Protein AF-A0A7I9WEF3-F1 (afdb_monomer_lite)

Sequence (106 aa):
MFVFWLAHSGKAIHRVYPTQGQEAFLEGHIEAFTAIGGIPTRHIRYDNLTSAVASVLHGTTDRRRTENQRWILFRSHFGFDAFYCQPGIAGAHERRSGRRSRAFPA

Organism: Mycolicibacterium agri (NCBI:txid36811)

Structure (mmCIF, N/CA/C/O backbone):
data_AF-A0A7I9WEF3-F1
#
_entry.id   AF-A0A7I9WEF3-F1
#
loop_
_atom_site.group_PDB
_atom_site.id
_atom_site.type_symbol
_atom_site.label_atom_id
_atom_site.label_alt_id
_atom_site.label_comp_id
_atom_site.label_asym_id
_atom_site.label_entity_id
_atom_site.label_seq_id
_atom_site.pdbx_PDB_ins_code
_atom_site.Cartn_x
_atom_site.Cartn_y
_atom_site.Cartn_z
_atom_site.occupancy
_atom_site.B_iso_or_equiv
_atom_site.auth_seq_id
_atom_site.auth_comp_id
_atom_site.auth_asym_id
_atom_site.auth_atom_id
_atom_site.pdbx_PDB_model_num
ATOM 1 N N . MET A 1 1 ? 3.453 12.880 -0.440 1.00 80.62 1 MET A N 1
ATOM 2 C CA . MET A 1 1 ? 3.448 12.106 -1.704 1.00 80.62 1 MET A CA 1
ATOM 3 C C . MET A 1 1 ? 3.560 10.623 -1.394 1.00 80.62 1 MET A C 1
ATOM 5 O O . MET A 1 1 ? 4.474 10.228 -0.676 1.00 80.62 1 MET A O 1
ATOM 9 N N . PHE A 1 2 ? 2.631 9.840 -1.926 1.00 85.44 2 PHE A N 1
ATOM 10 C CA . PHE A 1 2 ? 2.580 8.385 -1.895 1.00 85.44 2 PHE A CA 1
ATOM 11 C C . PHE A 1 2 ? 2.986 7.831 -3.266 1.00 85.44 2 PHE A C 1
ATOM 13 O O . PHE A 1 2 ? 2.589 8.377 -4.299 1.00 85.44 2 PHE A O 1
ATOM 20 N N . VAL A 1 3 ? 3.795 6.770 -3.269 1.00 86.94 3 VAL A N 1
ATOM 21 C CA . VAL A 1 3 ? 4.268 6.113 -4.493 1.00 86.94 3 VAL A CA 1
ATOM 22 C C . VAL A 1 3 ? 4.169 4.604 -4.334 1.00 86.94 3 VAL A C 1
ATOM 24 O O . VAL A 1 3 ? 4.774 4.025 -3.421 1.00 86.94 3 VAL A O 1
ATOM 27 N N . PHE A 1 4 ? 3.458 3.992 -5.272 1.00 88.88 4 PHE A N 1
ATOM 28 C CA . PHE A 1 4 ? 3.280 2.556 -5.388 1.00 88.88 4 PHE A CA 1
ATOM 29 C C . PHE A 1 4 ? 3.799 2.079 -6.739 1.00 88.88 4 PHE A C 1
ATOM 31 O O . PHE A 1 4 ? 3.404 2.610 -7.773 1.00 88.88 4 PHE A O 1
ATOM 38 N N . TRP A 1 5 ? 4.706 1.108 -6.741 1.00 88.50 5 TRP A N 1
ATOM 39 C CA . TRP A 1 5 ? 5.376 0.635 -7.950 1.00 88.50 5 TRP A CA 1
ATOM 40 C C . TRP A 1 5 ? 5.269 -0.879 -8.090 1.00 88.50 5 TRP A C 1
ATOM 42 O O . TRP A 1 5 ? 5.591 -1.608 -7.156 1.00 88.50 5 TRP A O 1
ATOM 52 N N . LEU A 1 6 ? 4.866 -1.363 -9.260 1.00 87.00 6 LEU A N 1
ATOM 53 C CA . LEU A 1 6 ? 4.873 -2.784 -9.591 1.00 87.00 6 LEU A CA 1
ATOM 54 C C . LEU A 1 6 ? 6.231 -3.172 -10.176 1.00 87.00 6 LEU A C 1
ATOM 56 O O . LEU A 1 6 ? 6.645 -2.647 -11.205 1.00 87.00 6 LEU A O 1
ATOM 60 N N . ALA A 1 7 ? 6.914 -4.117 -9.538 1.00 81.81 7 ALA A N 1
ATOM 61 C CA . ALA A 1 7 ? 8.285 -4.465 -9.880 1.00 81.81 7 ALA A CA 1
ATOM 62 C C . ALA A 1 7 ? 8.445 -5.211 -11.200 1.00 81.81 7 ALA A C 1
ATOM 64 O O . ALA A 1 7 ? 9.437 -5.029 -11.895 1.00 81.81 7 ALA A O 1
ATOM 65 N N . HIS A 1 8 ? 7.458 -6.025 -11.546 1.00 79.44 8 HIS A N 1
ATOM 66 C CA . HIS A 1 8 ? 7.475 -6.816 -12.770 1.00 79.44 8 HIS A CA 1
ATOM 67 C C . HIS A 1 8 ? 7.024 -6.015 -13.993 1.00 79.44 8 HIS A C 1
ATOM 69 O O . HIS A 1 8 ? 7.645 -6.103 -15.042 1.00 79.44 8 HIS A O 1
ATOM 75 N N . SER A 1 9 ? 5.958 -5.215 -13.864 1.00 82.31 9 SER A N 1
ATOM 76 C CA . SER A 1 9 ? 5.392 -4.455 -14.987 1.00 82.31 9 SER A CA 1
ATOM 77 C C . SER A 1 9 ? 5.909 -3.020 -15.085 1.00 82.31 9 SER A C 1
ATOM 79 O O . SER A 1 9 ? 5.634 -2.331 -16.061 1.00 82.31 9 SER A O 1
ATOM 81 N N . GLY A 1 10 ? 6.604 -2.522 -14.061 1.00 84.06 10 GLY A N 1
ATOM 82 C CA . GLY A 1 10 ? 7.094 -1.146 -13.995 1.00 84.06 10 GLY A CA 1
ATOM 83 C C . GLY A 1 10 ? 6.010 -0.086 -13.765 1.00 84.06 10 GLY A C 1
ATOM 84 O O . GLY A 1 10 ? 6.352 1.087 -13.602 1.00 84.06 10 GLY A O 1
ATOM 85 N N . LYS A 1 11 ? 4.721 -0.463 -13.719 1.00 86.81 11 LYS A N 1
ATOM 86 C CA . LYS A 1 11 ? 3.599 0.468 -13.519 1.00 86.81 11 LYS A CA 1
ATOM 87 C C . LYS A 1 11 ? 3.734 1.169 -12.167 1.00 86.81 11 LYS A C 1
ATOM 89 O O . LYS A 1 11 ? 3.882 0.518 -11.134 1.00 86.81 11 LYS A O 1
ATOM 94 N N . ALA A 1 12 ? 3.663 2.496 -12.179 1.00 89.12 12 ALA A N 1
ATOM 95 C CA . ALA A 1 12 ? 3.767 3.329 -10.990 1.00 89.12 12 ALA A CA 1
ATOM 96 C C . ALA A 1 12 ? 2.489 4.147 -10.797 1.00 89.12 12 ALA A C 1
ATOM 98 O O . ALA A 1 12 ? 2.021 4.799 -11.728 1.00 89.12 12 AL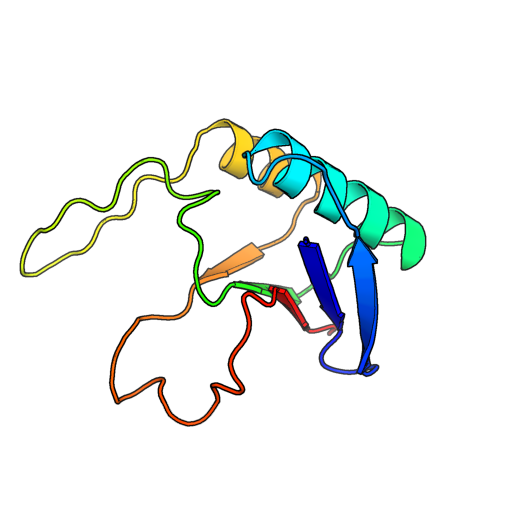A A O 1
ATOM 99 N N . ILE A 1 13 ? 1.947 4.135 -9.583 1.00 89.44 13 ILE A N 1
ATOM 100 C CA . ILE A 1 13 ? 0.859 5.008 -9.155 1.00 89.44 13 ILE A CA 1
ATOM 101 C C . ILE A 1 13 ? 1.434 6.037 -8.186 1.00 89.44 13 ILE A C 1
ATOM 103 O O . ILE A 1 13 ? 2.073 5.695 -7.187 1.00 89.44 13 ILE A O 1
ATOM 107 N N . HIS A 1 14 ? 1.195 7.308 -8.491 1.00 90.44 14 HIS A N 1
ATOM 108 C CA . HIS A 1 14 ? 1.626 8.441 -7.684 1.00 90.44 14 HIS A CA 1
ATOM 109 C C . HIS A 1 14 ? 0.397 9.179 -7.167 1.00 90.44 14 HIS A C 1
ATOM 111 O O . HIS A 1 14 ? -0.499 9.510 -7.941 1.00 90.44 14 HIS A O 1
ATOM 117 N N . ARG A 1 15 ? 0.359 9.459 -5.863 1.00 87.00 15 ARG A N 1
ATOM 118 C CA . ARG A 1 15 ? -0.700 10.262 -5.240 1.00 87.00 15 ARG A CA 1
ATOM 119 C C . ARG A 1 15 ? -0.098 11.339 -4.354 1.00 87.00 15 ARG A C 1
ATOM 121 O O . ARG A 1 15 ? 0.856 11.105 -3.608 1.00 87.00 15 ARG A O 1
ATOM 128 N N . VAL A 1 16 ? -0.639 12.544 -4.450 1.00 88.94 16 VAL A N 1
ATOM 129 C CA . VAL A 1 16 ? -0.213 13.680 -3.634 1.00 88.94 16 VAL A CA 1
ATOM 130 C C . VAL A 1 16 ? -1.308 13.952 -2.619 1.00 88.94 16 VAL A C 1
ATOM 132 O O . VAL A 1 16 ? -2.459 14.138 -2.984 1.00 88.94 16 VAL A O 1
ATOM 135 N N . TYR A 1 17 ? -0.919 13.952 -1.350 1.00 83.94 17 TYR A N 1
ATOM 136 C CA . TYR A 1 17 ? -1.789 14.244 -0.222 1.00 83.94 17 TYR A CA 1
ATOM 137 C C . TYR A 1 17 ? -1.241 15.473 0.504 1.00 83.94 17 TYR A C 1
ATOM 139 O O . TYR A 1 17 ? -0.011 15.630 0.549 1.00 83.94 17 TYR A O 1
ATOM 147 N N . PRO A 1 18 ? -2.115 16.315 1.083 1.00 86.12 18 PRO A N 1
ATOM 148 C CA . PRO A 1 18 ? -1.697 17.476 1.865 1.00 86.12 18 PRO A CA 1
ATOM 149 C C . PRO A 1 18 ? -0.986 17.067 3.161 1.00 86.12 18 PRO A C 1
ATOM 151 O O . PRO A 1 18 ? -0.138 17.801 3.661 1.00 86.12 18 PRO A O 1
ATOM 154 N N . THR A 1 19 ? -1.287 15.876 3.687 1.00 81.25 19 THR A N 1
ATOM 155 C CA . THR A 1 19 ? -0.664 15.329 4.893 1.00 81.25 19 THR A CA 1
ATOM 156 C C . THR A 1 19 ? 0.131 14.065 4.577 1.00 81.25 19 THR A C 1
ATOM 158 O O . THR A 1 19 ? -0.060 13.398 3.559 1.00 81.25 19 THR A O 1
ATOM 161 N N . GLN A 1 20 ? 1.056 13.723 5.473 1.00 74.38 20 GLN A N 1
ATOM 162 C CA . GLN A 1 20 ? 1.831 12.481 5.414 1.00 74.38 20 GLN A CA 1
ATOM 163 C C . GLN A 1 20 ? 1.424 11.499 6.528 1.00 74.38 20 GLN A C 1
ATOM 165 O O . GLN A 1 20 ? 2.234 10.683 6.977 1.00 74.38 20 GLN A O 1
ATOM 170 N N . GLY A 1 21 ? 0.186 11.630 7.011 1.00 79.38 21 GLY A N 1
ATOM 171 C CA . GLY A 1 21 ? -0.369 10.799 8.072 1.00 79.38 21 GLY A CA 1
ATOM 172 C C . GLY A 1 21 ? -0.660 9.366 7.626 1.00 79.38 21 GLY A C 1
ATOM 173 O O . GLY A 1 21 ? -0.541 9.011 6.452 1.00 79.38 21 GLY A O 1
ATOM 174 N N . GLN A 1 22 ? -1.073 8.541 8.587 1.00 79.31 22 GLN A N 1
ATOM 175 C CA . GLN A 1 22 ? -1.449 7.151 8.332 1.00 79.31 22 GLN A CA 1
ATOM 176 C C . GLN A 1 22 ? -2.645 7.043 7.375 1.00 79.31 22 GLN A C 1
ATOM 178 O O . GLN A 1 22 ? -2.662 6.165 6.524 1.00 79.31 22 GLN A O 1
ATOM 183 N N . GLU A 1 23 ? -3.618 7.945 7.472 1.00 84.69 23 GLU A N 1
ATOM 184 C CA . GLU A 1 23 ? -4.830 7.928 6.639 1.00 84.69 23 GLU A CA 1
ATOM 185 C C . GLU A 1 23 ? -4.498 8.117 5.158 1.00 84.69 23 GLU A C 1
ATOM 187 O O . GLU A 1 23 ? -4.848 7.266 4.349 1.00 84.69 23 GLU A O 1
ATOM 192 N N . ALA A 1 24 ? -3.679 9.122 4.830 1.00 86.12 24 ALA A N 1
ATOM 193 C CA . ALA A 1 24 ? -3.157 9.331 3.479 1.00 86.12 24 ALA A CA 1
ATOM 194 C C . ALA A 1 24 ? -2.354 8.123 2.955 1.00 86.12 24 ALA A C 1
ATOM 196 O O . ALA A 1 24 ? -2.324 7.846 1.757 1.00 86.12 24 ALA A O 1
ATOM 197 N N . PHE A 1 25 ? -1.683 7.385 3.846 1.00 84.00 25 PHE A N 1
ATOM 198 C CA . PHE A 1 25 ? -0.958 6.170 3.479 1.00 84.00 25 PHE A CA 1
ATOM 199 C C . PHE A 1 25 ? -1.901 5.000 3.160 1.00 84.00 25 PHE A C 1
ATOM 201 O O . PHE A 1 25 ? -1.662 4.292 2.181 1.00 84.00 25 PHE A O 1
ATOM 208 N N . LEU A 1 26 ? -2.957 4.797 3.951 1.00 87.38 26 LEU A N 1
ATOM 209 C CA . LEU A 1 26 ? -3.959 3.751 3.710 1.00 87.38 26 LEU A CA 1
ATOM 210 C C . LEU A 1 26 ? -4.785 4.060 2.457 1.00 87.38 26 LEU A C 1
ATOM 212 O O . LEU A 1 26 ? -4.931 3.202 1.590 1.00 87.38 26 LEU A O 1
ATOM 216 N N . GLU A 1 27 ? -5.247 5.300 2.318 1.00 89.62 27 GLU A N 1
ATOM 217 C CA . GLU A 1 27 ? -5.981 5.770 1.142 1.00 89.62 27 GLU A CA 1
ATOM 218 C C . GLU A 1 27 ? -5.142 5.633 -0.133 1.00 89.62 27 GLU A C 1
ATOM 220 O O . GLU A 1 27 ? -5.628 5.138 -1.148 1.00 89.62 27 GLU A O 1
ATOM 225 N N . GLY A 1 28 ? -3.845 5.954 -0.063 1.00 90.25 28 GLY A N 1
ATOM 226 C CA . GLY A 1 28 ? -2.917 5.752 -1.175 1.00 90.25 28 GLY A CA 1
ATOM 227 C C . GLY A 1 28 ? -2.878 4.309 -1.681 1.00 90.25 28 GLY A C 1
ATOM 228 O O . GLY A 1 28 ? -2.802 4.092 -2.891 1.00 90.25 28 GLY A O 1
ATOM 229 N N . HIS A 1 29 ? -2.972 3.323 -0.783 1.00 90.00 29 HIS A N 1
ATOM 230 C CA . HIS A 1 29 ? -3.038 1.912 -1.170 1.00 90.00 29 HIS A CA 1
ATOM 231 C C . HIS A 1 29 ? -4.366 1.558 -1.827 1.00 90.00 29 HIS A C 1
ATOM 233 O O . HIS A 1 29 ? -4.350 0.888 -2.853 1.00 90.00 29 HIS A O 1
ATOM 239 N N . ILE A 1 30 ? -5.489 2.030 -1.281 1.00 91.62 30 ILE A N 1
ATOM 240 C CA . ILE A 1 30 ? -6.820 1.797 -1.860 1.00 91.62 30 ILE A CA 1
ATOM 241 C C . ILE A 1 30 ? -6.859 2.330 -3.295 1.00 91.62 30 ILE A C 1
ATOM 243 O O . ILE A 1 30 ? -7.175 1.592 -4.224 1.00 91.62 30 ILE A O 1
ATOM 247 N N . GLU A 1 31 ? -6.437 3.578 -3.496 1.00 92.56 31 GLU A N 1
ATOM 248 C CA . GLU A 1 31 ? -6.372 4.203 -4.819 1.00 92.56 31 GLU A CA 1
ATOM 249 C C . GLU A 1 31 ? -5.425 3.462 -5.772 1.00 92.56 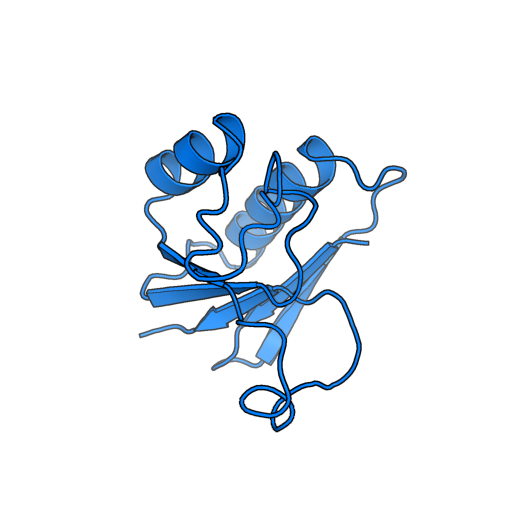31 GLU A C 1
ATOM 251 O O . GLU A 1 31 ? -5.705 3.337 -6.966 1.00 92.56 31 GLU A O 1
ATOM 256 N N . ALA A 1 32 ? -4.299 2.954 -5.265 1.00 91.19 32 ALA A N 1
ATOM 257 C CA . ALA A 1 32 ? -3.374 2.163 -6.066 1.00 91.19 32 ALA A CA 1
ATOM 258 C C . ALA A 1 32 ? -3.975 0.813 -6.476 1.00 91.19 32 ALA A C 1
ATOM 260 O O . ALA A 1 32 ? -3.869 0.455 -7.647 1.00 91.19 32 ALA A O 1
ATOM 261 N N . PHE A 1 33 ? -4.625 0.098 -5.555 1.00 90.94 33 PHE A N 1
ATOM 262 C CA . PHE A 1 33 ? -5.283 -1.187 -5.814 1.00 90.94 33 PHE A CA 1
ATOM 263 C C . PHE A 1 33 ? -6.419 -1.039 -6.828 1.00 90.94 33 PHE A C 1
ATOM 265 O O . PHE A 1 33 ? -6.485 -1.792 -7.802 1.00 90.94 33 PHE A O 1
ATOM 272 N N . THR A 1 34 ? -7.234 0.006 -6.688 1.00 92.00 34 THR A N 1
ATOM 273 C CA . THR A 1 34 ? -8.267 0.356 -7.669 1.00 92.00 34 THR A CA 1
ATOM 274 C C . THR A 1 34 ? -7.656 0.655 -9.042 1.00 92.00 34 THR A C 1
ATOM 276 O O . THR A 1 34 ? -8.111 0.120 -10.049 1.00 92.00 34 THR A O 1
ATOM 279 N N . ALA A 1 35 ? -6.572 1.437 -9.109 1.00 89.94 35 ALA A N 1
ATOM 280 C CA . ALA A 1 35 ? -5.924 1.802 -10.376 1.00 89.94 35 ALA A CA 1
ATOM 281 C C . ALA A 1 35 ? -5.198 0.639 -11.083 1.00 89.94 35 ALA A C 1
ATOM 283 O O . ALA A 1 35 ? -4.963 0.690 -12.299 1.00 89.94 35 ALA A O 1
ATOM 284 N N . ILE A 1 36 ? -4.785 -0.396 -10.347 1.00 89.19 36 ILE A N 1
ATOM 285 C CA . ILE A 1 36 ? -4.242 -1.630 -10.935 1.00 89.19 36 ILE A CA 1
ATOM 286 C C . ILE A 1 36 ? -5.327 -2.682 -11.198 1.00 89.19 36 ILE A C 1
ATOM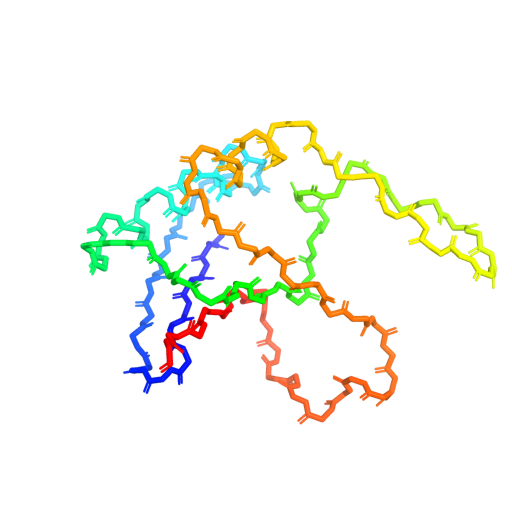 288 O O . ILE A 1 36 ? -5.040 -3.640 -11.909 1.00 89.19 36 I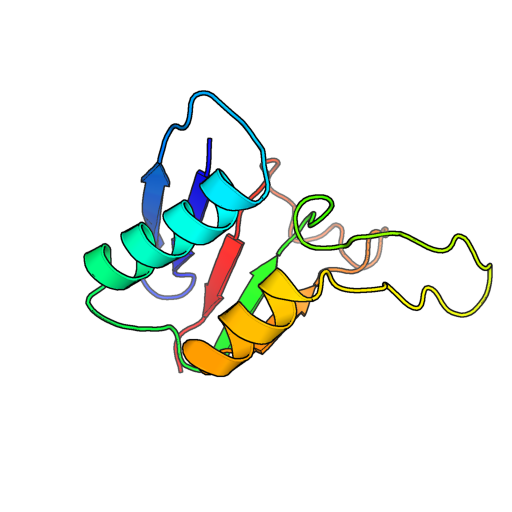LE A O 1
ATOM 292 N N . GLY A 1 37 ? -6.549 -2.485 -10.690 1.00 89.31 37 GLY A N 1
ATOM 293 C CA . GLY A 1 37 ? -7.671 -3.411 -10.852 1.00 89.31 37 GLY A CA 1
ATOM 294 C C . GLY A 1 37 ? -7.546 -4.677 -10.004 1.00 89.31 37 GLY A C 1
ATOM 295 O O . GLY A 1 37 ? -8.091 -5.712 -10.374 1.00 89.31 37 GLY A O 1
ATOM 296 N N . GLY A 1 38 ? -6.796 -4.629 -8.901 1.00 88.88 38 GLY A N 1
ATOM 297 C CA . GLY A 1 38 ? -6.544 -5.802 -8.072 1.00 88.88 38 GLY A CA 1
ATOM 298 C C . GLY A 1 38 ? -5.560 -5.549 -6.937 1.00 88.88 38 GLY A C 1
ATOM 299 O O . GLY A 1 38 ? -5.110 -4.429 -6.707 1.00 88.88 38 GLY A O 1
ATOM 300 N N . ILE A 1 39 ? -5.221 -6.619 -6.224 1.00 86.94 39 ILE A N 1
ATOM 301 C CA . ILE A 1 39 ? -4.298 -6.592 -5.088 1.00 86.94 39 ILE A CA 1
ATOM 302 C C . ILE A 1 39 ? -3.088 -7.460 -5.458 1.00 86.94 39 ILE A C 1
ATOM 304 O O . ILE A 1 39 ? -3.273 -8.558 -5.989 1.00 86.94 39 ILE A O 1
ATOM 308 N N . PRO A 1 40 ? -1.845 -7.002 -5.230 1.00 82.94 40 PRO A N 1
ATOM 309 C CA . PRO A 1 40 ? -0.672 -7.827 -5.490 1.00 82.94 40 PRO A CA 1
ATOM 310 C C . PRO A 1 40 ? -0.672 -9.074 -4.604 1.00 82.94 40 PRO A C 1
ATOM 312 O O . PRO A 1 40 ? -0.837 -8.975 -3.393 1.00 82.94 40 PRO A O 1
ATOM 315 N N . THR A 1 41 ? -0.430 -10.234 -5.207 1.00 72.25 41 THR A N 1
ATOM 316 C CA . THR A 1 41 ? -0.589 -11.542 -4.554 1.00 72.25 41 THR A CA 1
ATOM 317 C C . THR A 1 41 ? 0.642 -12.048 -3.810 1.00 72.25 41 THR A C 1
ATOM 319 O O . THR A 1 41 ? 0.529 -13.002 -3.050 1.00 72.25 41 THR A O 1
ATOM 322 N N . ARG A 1 42 ? 1.822 -11.457 -4.033 1.00 73.25 42 ARG A N 1
ATOM 323 C CA . ARG A 1 42 ? 3.081 -11.958 -3.466 1.00 73.25 42 ARG A CA 1
ATOM 324 C C . ARG A 1 42 ? 3.478 -11.181 -2.213 1.00 73.25 42 ARG A C 1
ATOM 326 O O . ARG A 1 42 ? 3.043 -11.492 -1.115 1.00 73.25 42 ARG A O 1
ATOM 333 N N . HIS A 1 43 ? 4.286 -10.138 -2.380 1.00 77.50 43 HIS A N 1
ATOM 334 C CA . HIS A 1 43 ? 4.718 -9.283 -1.282 1.00 77.50 43 HIS A CA 1
ATOM 335 C C . HIS A 1 43 ? 4.785 -7.831 -1.737 1.00 77.50 43 HIS A C 1
ATOM 337 O O . HIS A 1 43 ? 5.258 -7.526 -2.842 1.00 77.50 43 HIS A O 1
ATOM 343 N N . ILE A 1 44 ? 4.363 -6.934 -0.850 1.00 83.56 44 ILE A N 1
ATOM 344 C CA . ILE A 1 44 ? 4.585 -5.499 -0.994 1.00 83.56 44 ILE A CA 1
ATOM 345 C C . ILE A 1 44 ? 5.752 -5.114 -0.091 1.00 83.56 44 ILE A C 1
ATOM 347 O O . ILE A 1 44 ? 5.693 -5.215 1.133 1.00 83.56 44 ILE A O 1
ATOM 351 N N . ARG A 1 45 ? 6.844 -4.696 -0.719 1.00 80.25 45 ARG A N 1
ATOM 352 C CA . ARG A 1 45 ? 8.067 -4.241 -0.077 1.00 80.25 45 ARG A CA 1
ATOM 353 C C . ARG A 1 45 ? 7.961 -2.774 0.306 1.00 80.25 45 ARG A C 1
ATOM 355 O O . ARG A 1 45 ? 7.639 -1.929 -0.530 1.00 80.25 45 ARG A O 1
ATOM 362 N N . TYR A 1 46 ? 8.349 -2.471 1.538 1.00 78.31 46 TYR A N 1
ATOM 363 C CA . TYR A 1 46 ? 8.424 -1.113 2.058 1.00 78.31 46 TYR A CA 1
ATOM 364 C C . TYR A 1 46 ? 9.829 -0.809 2.581 1.00 78.31 46 TYR A C 1
ATOM 366 O O . TYR A 1 46 ? 10.349 -1.499 3.462 1.00 78.31 46 TYR A O 1
ATOM 374 N N . ASP A 1 47 ? 10.427 0.263 2.058 1.00 70.38 47 ASP A N 1
ATOM 375 C CA . ASP A 1 47 ? 11.805 0.641 2.392 1.00 70.38 47 ASP A CA 1
ATOM 376 C C . ASP A 1 47 ? 11.921 1.418 3.713 1.00 70.38 47 ASP A C 1
ATOM 378 O O . ASP A 1 47 ? 12.956 1.356 4.377 1.00 70.38 47 ASP A O 1
ATOM 382 N N . ASN A 1 48 ? 10.893 2.181 4.098 1.00 57.84 48 ASN A N 1
ATOM 383 C CA . ASN A 1 48 ? 10.948 3.023 5.293 1.00 57.84 48 ASN A CA 1
ATOM 384 C C . ASN A 1 48 ? 9.539 3.310 5.819 1.00 57.84 48 ASN A C 1
ATOM 386 O O . ASN A 1 48 ? 8.840 4.179 5.296 1.00 57.84 48 ASN A O 1
ATOM 390 N N . LEU A 1 49 ? 9.102 2.546 6.819 1.00 60.97 49 LEU A N 1
ATOM 391 C CA . LEU A 1 49 ? 7.702 2.519 7.228 1.00 60.97 49 LEU A CA 1
ATOM 392 C C . LEU A 1 49 ? 7.453 3.108 8.615 1.00 60.97 49 LEU A C 1
ATOM 394 O O . LEU A 1 49 ? 6.741 2.525 9.424 1.00 60.97 49 LEU A O 1
ATOM 398 N N . THR A 1 50 ? 7.977 4.300 8.887 1.00 58.12 50 THR A N 1
ATOM 399 C CA . THR A 1 50 ? 7.602 5.053 10.096 1.00 58.12 50 THR A CA 1
ATOM 400 C C . THR A 1 50 ? 6.094 5.335 10.162 1.00 58.12 50 THR A C 1
ATOM 402 O O . THR A 1 50 ? 5.557 5.500 11.244 1.00 58.12 50 THR A O 1
ATOM 405 N N . SER A 1 51 ? 5.394 5.354 9.019 1.00 56.34 51 SER A N 1
ATOM 406 C CA . SER A 1 51 ? 3.947 5.613 8.936 1.00 56.34 51 SER A CA 1
ATOM 407 C C . SER A 1 51 ? 3.048 4.410 9.264 1.00 56.34 51 SER A C 1
ATOM 409 O O . SER A 1 51 ? 1.870 4.614 9.540 1.00 56.34 51 SER A O 1
ATOM 411 N N . ALA A 1 52 ? 3.562 3.174 9.235 1.00 52.91 52 ALA A N 1
ATOM 412 C CA . ALA A 1 52 ? 2.795 1.976 9.618 1.00 52.91 52 ALA A CA 1
ATOM 413 C C . ALA A 1 52 ? 3.401 1.205 10.806 1.00 52.91 52 ALA A C 1
ATOM 415 O O . ALA A 1 52 ? 2.785 0.274 11.327 1.00 52.91 52 ALA A O 1
ATOM 416 N N . VAL A 1 53 ? 4.567 1.639 11.289 1.00 57.91 53 VAL A N 1
ATOM 417 C CA . VAL A 1 53 ? 5.173 1.192 12.545 1.00 57.91 53 VAL A CA 1
ATOM 418 C C . VAL A 1 53 ? 4.814 2.206 13.632 1.00 57.91 53 VAL A C 1
ATOM 420 O O . VAL A 1 53 ? 5.165 3.376 13.521 1.00 57.91 53 VAL A O 1
ATOM 423 N N . ALA A 1 54 ? 4.107 1.764 14.672 1.00 50.12 54 ALA A N 1
ATOM 424 C CA . ALA A 1 54 ? 3.691 2.622 15.783 1.00 50.12 54 ALA A CA 1
ATOM 425 C C . ALA A 1 54 ? 4.868 2.992 16.705 1.00 50.12 54 ALA A C 1
ATOM 427 O O . ALA A 1 54 ? 4.892 4.085 17.264 1.00 50.12 54 ALA A O 1
ATOM 428 N N . SER A 1 55 ? 5.868 2.112 16.839 1.00 41.31 55 SER A N 1
ATOM 429 C CA . SER A 1 55 ? 7.116 2.400 17.553 1.00 41.31 55 SER A CA 1
ATOM 430 C C . SER A 1 55 ? 8.259 1.476 17.111 1.00 41.31 55 SER A C 1
ATOM 432 O O . SER A 1 55 ? 8.068 0.290 16.829 1.00 41.31 55 SER A O 1
ATOM 434 N N . VAL A 1 56 ? 9.476 2.024 17.042 1.00 44.25 56 VAL A N 1
ATOM 435 C CA . VAL A 1 56 ? 10.717 1.242 16.945 1.00 44.25 56 VAL A CA 1
ATOM 436 C C . VAL A 1 56 ? 11.289 1.156 18.357 1.00 44.25 56 VAL A C 1
ATOM 438 O O . VAL A 1 56 ? 11.872 2.122 18.849 1.00 44.25 56 VAL A O 1
ATOM 441 N N . LEU A 1 57 ? 11.100 0.020 19.029 1.00 36.75 57 LEU A N 1
ATOM 442 C CA . LEU A 1 57 ? 11.794 -0.264 20.284 1.00 36.75 57 LEU A CA 1
ATOM 443 C C . LEU A 1 57 ? 13.282 -0.470 19.963 1.00 36.75 57 LEU A C 1
ATOM 445 O O . LEU A 1 57 ? 13.670 -1.418 19.279 1.00 36.75 57 LEU A O 1
ATOM 449 N N . HIS A 1 58 ? 14.117 0.473 20.398 1.00 34.59 58 HIS A N 1
ATOM 450 C CA . HIS A 1 58 ? 15.569 0.414 20.253 1.00 34.59 58 HIS A CA 1
ATOM 451 C C . HIS A 1 58 ? 16.145 -0.554 21.301 1.00 34.59 58 HIS A C 1
ATOM 453 O O . HIS A 1 58 ? 16.629 -0.128 22.341 1.00 34.59 58 HIS A O 1
ATOM 459 N N . GLY A 1 59 ? 16.058 -1.861 21.036 1.00 34.50 59 GLY A N 1
ATOM 460 C CA . GLY A 1 59 ? 16.748 -2.915 21.786 1.00 34.50 59 GLY A CA 1
ATOM 461 C C . GLY A 1 59 ? 17.838 -3.559 20.926 1.00 34.50 59 GLY A C 1
ATOM 462 O O . GLY A 1 59 ? 17.607 -3.866 19.758 1.00 34.50 59 GLY A O 1
ATOM 463 N N . THR A 1 60 ? 19.033 -3.734 21.482 1.00 44.53 60 THR A N 1
ATOM 464 C CA . THR A 1 60 ? 20.297 -4.065 20.794 1.00 44.53 60 THR A CA 1
ATOM 465 C C . THR A 1 60 ? 20.405 -5.472 20.192 1.00 44.53 60 THR A C 1
ATOM 467 O O . THR A 1 60 ? 21.374 -5.724 19.483 1.00 44.53 60 THR A O 1
ATOM 470 N N . THR A 1 61 ? 19.414 -6.353 20.371 1.00 45.78 61 THR A N 1
ATOM 471 C CA . THR A 1 61 ? 19.484 -7.747 19.871 1.00 45.78 61 THR A CA 1
ATOM 472 C C . THR A 1 61 ? 18.214 -8.228 19.155 1.00 45.78 61 THR A C 1
ATOM 474 O O . THR A 1 61 ? 18.281 -9.160 18.363 1.00 45.78 61 THR A O 1
ATOM 477 N N . ASP A 1 62 ? 17.071 -7.562 19.324 1.00 44.94 62 ASP A N 1
ATOM 478 C CA . ASP A 1 62 ? 15.828 -7.906 18.623 1.00 44.94 62 ASP A C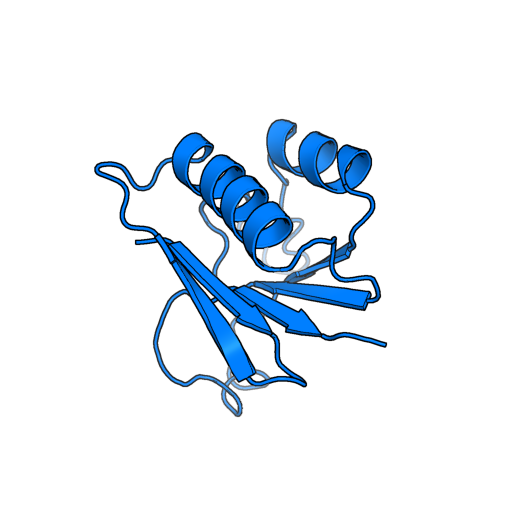A 1
ATOM 479 C C . ASP A 1 62 ? 14.981 -6.636 18.466 1.00 44.94 62 ASP A C 1
ATOM 481 O O . ASP A 1 62 ? 14.380 -6.129 19.416 1.00 44.94 62 ASP A O 1
ATOM 485 N N . ARG A 1 63 ? 14.979 -6.060 17.259 1.00 48.84 63 ARG A N 1
ATOM 486 C CA . ARG A 1 63 ? 14.129 -4.909 16.920 1.00 48.84 63 ARG A CA 1
ATOM 487 C C . ARG A 1 63 ? 12.714 -5.403 16.620 1.00 48.84 63 ARG A C 1
ATOM 489 O O . ARG A 1 63 ? 12.261 -5.319 15.475 1.00 48.84 63 ARG A O 1
ATOM 496 N N . ARG A 1 64 ? 12.008 -5.885 17.644 1.00 45.78 64 ARG A N 1
ATOM 497 C CA . ARG A 1 64 ? 10.568 -6.171 17.585 1.00 45.78 64 ARG A CA 1
ATOM 498 C C . ARG A 1 64 ? 9.832 -4.863 17.264 1.00 45.78 64 ARG A C 1
ATOM 500 O O . ARG A 1 64 ? 9.709 -3.974 18.104 1.00 45.78 64 ARG A O 1
ATOM 507 N N . ARG A 1 65 ? 9.430 -4.699 16.001 1.00 59.19 65 ARG A N 1
ATOM 508 C CA . ARG A 1 65 ? 8.659 -3.541 15.523 1.00 59.19 65 ARG A CA 1
ATOM 509 C C . ARG A 1 65 ? 7.198 -3.751 15.904 1.00 59.19 65 ARG A C 1
ATOM 511 O O . ARG A 1 65 ? 6.609 -4.745 15.491 1.00 59.19 65 ARG A O 1
ATOM 518 N N . THR A 1 66 ? 6.610 -2.814 16.642 1.00 60.59 66 THR A N 1
ATOM 519 C CA . THR A 1 66 ? 5.167 -2.837 16.902 1.00 60.59 66 THR A CA 1
ATOM 520 C C . THR A 1 66 ? 4.460 -2.181 15.723 1.00 60.59 66 THR A C 1
ATOM 522 O O . THR A 1 66 ? 4.552 -0.968 15.511 1.00 60.59 66 THR A O 1
ATOM 525 N N . GLU A 1 67 ? 3.795 -2.995 14.909 1.00 69.62 67 GLU A N 1
ATOM 526 C CA . GLU A 1 67 ? 2.952 -2.511 13.818 1.00 69.62 67 GLU A CA 1
ATOM 527 C C . GLU A 1 67 ? 1.716 -1.797 14.374 1.00 69.62 67 GLU A C 1
ATOM 529 O O . GLU A 1 67 ? 1.177 -2.163 15.418 1.00 69.62 67 GLU A O 1
ATOM 534 N N . ASN A 1 68 ? 1.250 -0.763 13.676 1.00 73.94 68 ASN A N 1
ATOM 535 C CA . ASN A 1 68 ? 0.012 -0.093 14.051 1.00 73.94 68 ASN A CA 1
ATOM 536 C C . ASN A 1 68 ? -1.187 -1.028 13.796 1.00 73.94 68 ASN A C 1
ATOM 538 O O . ASN A 1 68 ? -1.298 -1.625 12.727 1.00 73.94 68 ASN A O 1
ATOM 542 N N . GLN A 1 69 ? -2.122 -1.122 14.742 1.00 81.38 69 GLN A N 1
ATOM 543 C CA . GLN A 1 69 ? -3.283 -2.010 14.640 1.00 81.38 69 GLN A CA 1
ATOM 544 C C . GLN A 1 69 ? -4.136 -1.747 13.387 1.00 81.38 69 GLN A C 1
ATOM 546 O O . GLN A 1 69 ? -4.588 -2.695 12.747 1.00 81.38 69 GLN A O 1
ATOM 551 N N . ARG A 1 70 ? -4.287 -0.480 12.965 1.00 82.19 70 ARG A N 1
ATOM 552 C CA . ARG A 1 70 ? -4.980 -0.138 11.706 1.00 82.19 70 ARG A CA 1
ATOM 553 C C . ARG A 1 70 ? -4.267 -0.714 10.481 1.00 82.19 70 ARG A C 1
ATOM 555 O O . ARG A 1 70 ? -4.923 -1.108 9.526 1.00 82.19 70 ARG A O 1
ATOM 562 N N . TRP A 1 71 ? -2.936 -0.789 10.513 1.00 83.62 71 TRP A N 1
ATOM 563 C CA . TRP A 1 71 ? -2.153 -1.389 9.435 1.00 83.62 71 TRP A CA 1
ATOM 564 C C . TRP A 1 71 ? -2.317 -2.909 9.392 1.00 83.62 71 TRP A C 1
ATOM 566 O O . TRP A 1 71 ? -2.534 -3.462 8.319 1.00 83.62 71 TRP A O 1
ATOM 576 N N . ILE A 1 72 ? -2.295 -3.577 10.548 1.00 84.31 72 ILE A N 1
ATOM 577 C CA . ILE A 1 72 ? -2.548 -5.025 10.643 1.00 84.31 72 ILE A CA 1
ATOM 578 C C . ILE A 1 72 ? -3.932 -5.363 10.073 1.00 84.31 72 ILE A C 1
ATOM 580 O O . ILE A 1 72 ? -4.056 -6.256 9.236 1.00 84.31 72 ILE A O 1
ATOM 584 N N . LEU A 1 73 ? -4.962 -4.612 10.480 1.00 88.25 73 LEU A N 1
ATOM 585 C CA . LEU A 1 73 ? -6.326 -4.782 9.974 1.00 88.25 73 LEU A CA 1
ATOM 586 C C . LEU A 1 73 ? -6.408 -4.550 8.464 1.00 88.25 73 LEU A C 1
ATOM 588 O O . LEU A 1 73 ? -7.024 -5.346 7.764 1.00 88.25 73 LEU A O 1
ATOM 592 N N . PHE A 1 74 ? -5.751 -3.507 7.954 1.00 87.38 74 PHE A N 1
ATOM 593 C CA . PHE A 1 74 ? -5.704 -3.219 6.522 1.00 87.38 74 PHE A CA 1
ATOM 594 C C . PHE A 1 74 ? -5.095 -4.380 5.725 1.00 87.38 74 PHE A C 1
ATOM 596 O O . PHE A 1 74 ? -5.684 -4.834 4.748 1.00 87.38 74 PHE A O 1
ATOM 603 N N . ARG A 1 75 ? -3.948 -4.912 6.165 1.00 86.69 75 ARG A N 1
ATOM 604 C CA . ARG A 1 75 ? -3.305 -6.060 5.504 1.00 86.69 75 ARG A CA 1
ATOM 605 C C . ARG A 1 75 ? -4.181 -7.306 5.527 1.00 86.69 75 ARG A C 1
ATOM 607 O O . ARG A 1 75 ? -4.268 -7.989 4.515 1.00 86.69 75 ARG A O 1
ATOM 614 N N . SER A 1 76 ? -4.844 -7.569 6.652 1.00 87.12 76 SER A N 1
ATOM 615 C CA . SER A 1 76 ? -5.778 -8.691 6.790 1.00 87.12 76 SER A CA 1
ATOM 616 C C . SER A 1 76 ? -6.989 -8.542 5.862 1.00 87.12 76 SER A C 1
ATOM 618 O O . SER A 1 76 ? -7.376 -9.496 5.197 1.00 87.12 76 SER A O 1
ATOM 620 N N . HIS A 1 77 ? -7.541 -7.330 5.745 1.00 88.00 77 HIS A N 1
ATOM 621 C CA . HIS A 1 77 ? -8.692 -7.052 4.886 1.00 88.00 77 HIS A CA 1
ATOM 622 C C . HIS A 1 77 ? -8.387 -7.246 3.394 1.00 88.00 77 HIS A C 1
ATOM 624 O O . HIS A 1 77 ? -9.190 -7.832 2.676 1.00 88.00 77 HIS A O 1
ATOM 630 N N . PHE A 1 78 ? -7.228 -6.771 2.930 1.00 85.81 78 PHE A N 1
ATOM 631 C CA . PHE A 1 78 ? -6.815 -6.906 1.528 1.00 85.81 78 PHE A CA 1
ATOM 632 C C . PHE A 1 78 ? -6.049 -8.209 1.237 1.00 85.81 78 PHE A C 1
ATOM 634 O O . PHE A 1 78 ? -5.815 -8.528 0.077 1.00 85.81 78 PHE A O 1
ATOM 641 N N . GLY A 1 79 ? -5.651 -8.966 2.259 1.00 86.62 79 GLY A N 1
ATOM 642 C CA . GLY A 1 79 ? -5.001 -10.268 2.101 1.00 86.62 79 GLY A CA 1
ATOM 643 C C . GLY A 1 79 ? -3.609 -10.215 1.464 1.00 86.62 79 GLY A C 1
ATOM 644 O O . GLY A 1 79 ? -3.300 -11.065 0.635 1.00 86.62 79 GLY A O 1
ATOM 645 N N . PHE A 1 80 ? -2.770 -9.234 1.821 1.00 84.50 80 PHE A N 1
ATOM 646 C CA . PHE A 1 80 ? -1.392 -9.145 1.311 1.00 84.50 80 PHE A CA 1
ATOM 647 C C . PHE A 1 80 ? -0.331 -9.169 2.415 1.00 84.50 80 PHE A C 1
ATOM 649 O O . PHE A 1 80 ? -0.517 -8.646 3.521 1.00 84.50 80 PHE A O 1
ATOM 656 N N . ASP A 1 81 ? 0.845 -9.686 2.061 1.00 81.88 81 ASP A N 1
ATOM 657 C CA . ASP A 1 81 ? 2.012 -9.699 2.936 1.00 81.88 81 ASP A CA 1
ATOM 658 C C . ASP A 1 81 ? 2.894 -8.463 2.742 1.00 81.88 81 ASP A C 1
ATOM 660 O O . ASP A 1 81 ? 3.305 -8.112 1.629 1.00 81.88 81 ASP A O 1
ATOM 664 N N . ALA A 1 82 ? 3.228 -7.807 3.855 1.00 80.00 82 ALA A N 1
ATOM 665 C CA . ALA A 1 82 ? 4.143 -6.676 3.872 1.00 80.00 82 ALA A CA 1
ATOM 666 C C . ALA A 1 82 ? 5.562 -7.138 4.216 1.00 80.00 82 ALA A C 1
ATOM 668 O O . ALA A 1 82 ? 5.806 -7.714 5.275 1.00 80.00 82 ALA A O 1
ATOM 669 N N . PHE A 1 83 ? 6.511 -6.841 3.329 1.00 77.94 83 PHE A N 1
ATOM 670 C CA . PHE A 1 83 ? 7.926 -7.131 3.524 1.00 77.94 83 PHE A CA 1
ATOM 671 C C . PHE A 1 83 ? 8.687 -5.844 3.841 1.00 77.94 83 PHE A C 1
ATOM 673 O O . PHE A 1 83 ? 8.700 -4.897 3.052 1.00 77.94 83 PHE A O 1
ATOM 680 N N . TYR A 1 84 ? 9.348 -5.790 4.994 1.00 74.62 84 TYR A N 1
ATOM 681 C CA . TYR A 1 84 ? 10.079 -4.595 5.414 1.00 74.62 84 TYR A CA 1
ATOM 682 C C . TYR A 1 84 ? 11.576 -4.768 5.225 1.00 74.62 84 TYR A C 1
ATOM 684 O O . TYR A 1 84 ? 12.176 -5.705 5.750 1.00 74.62 84 TYR A O 1
ATOM 692 N N . CYS A 1 85 ? 12.212 -3.810 4.557 1.00 64.62 85 CYS A N 1
ATOM 693 C CA . CYS A 1 85 ? 13.664 -3.825 4.461 1.00 64.62 85 CYS A CA 1
ATOM 694 C C . CYS A 1 85 ? 14.327 -3.554 5.817 1.00 64.62 85 CYS A C 1
ATOM 696 O O . CYS A 1 85 ? 13.935 -2.658 6.578 1.00 64.62 85 CYS A O 1
ATOM 698 N N . GLN A 1 86 ? 15.381 -4.320 6.097 1.00 55.34 86 GLN A N 1
ATOM 699 C CA . GLN A 1 86 ? 16.309 -4.060 7.192 1.00 55.34 86 GLN A CA 1
ATOM 700 C C . GLN A 1 86 ? 17.217 -2.877 6.799 1.00 55.34 86 GLN A C 1
ATOM 702 O O . GLN A 1 86 ? 17.797 -2.884 5.710 1.00 55.34 86 GLN A O 1
ATOM 707 N N . PRO A 1 87 ? 17.350 -1.828 7.629 1.00 46.69 87 PRO A N 1
ATOM 708 C CA . PRO A 1 87 ? 18.326 -0.774 7.382 1.00 46.69 87 PRO A CA 1
ATOM 709 C C . PRO A 1 87 ? 19.740 -1.281 7.718 1.00 46.69 87 PRO A C 1
ATOM 711 O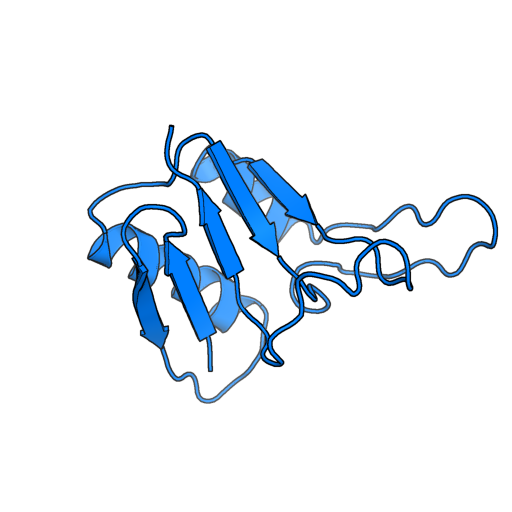 O . PRO A 1 87 ? 20.010 -1.635 8.861 1.00 46.69 87 PRO A O 1
ATOM 714 N N . GLY A 1 88 ? 20.645 -1.299 6.734 1.00 42.56 88 GLY A N 1
ATOM 715 C CA . GLY A 1 88 ? 22.053 -1.675 6.919 1.00 42.56 88 GLY A CA 1
ATOM 716 C C . GLY A 1 88 ? 22.798 -1.861 5.594 1.00 42.56 88 GLY A C 1
ATOM 717 O O . GLY A 1 88 ? 22.168 -1.958 4.542 1.00 42.56 88 GLY A O 1
ATOM 718 N N . ILE A 1 89 ? 24.134 -1.912 5.646 1.00 45.28 89 ILE A N 1
ATOM 719 C CA . ILE A 1 89 ? 25.042 -2.045 4.484 1.00 45.28 89 ILE A CA 1
ATOM 720 C C . ILE A 1 89 ? 24.738 -3.311 3.655 1.00 45.28 89 ILE A C 1
ATOM 722 O O . ILE A 1 89 ? 24.842 -3.280 2.434 1.00 45.28 89 ILE A O 1
ATOM 726 N N . ALA A 1 90 ? 24.212 -4.370 4.280 1.00 46.72 90 ALA A N 1
ATOM 727 C CA . ALA A 1 90 ? 23.730 -5.575 3.594 1.00 46.72 90 ALA A CA 1
ATOM 728 C C . ALA A 1 90 ? 22.480 -5.356 2.705 1.00 46.72 90 ALA A C 1
ATOM 730 O O . ALA A 1 90 ? 22.191 -6.174 1.841 1.00 46.72 90 ALA A O 1
ATOM 731 N N . GLY A 1 91 ? 21.739 -4.255 2.888 1.00 44.03 91 GLY A N 1
ATOM 732 C CA . GLY A 1 91 ? 20.584 -3.860 2.066 1.00 44.03 91 GLY A CA 1
ATOM 733 C C . GLY A 1 91 ? 20.844 -2.633 1.182 1.00 44.03 91 GLY A C 1
ATOM 734 O O . GLY A 1 91 ? 19.907 -2.065 0.617 1.00 44.03 91 GLY A O 1
ATOM 735 N N . ALA A 1 92 ? 22.096 -2.172 1.094 1.00 40.84 92 ALA A N 1
ATOM 736 C CA . ALA A 1 92 ? 22.459 -0.954 0.370 1.00 40.84 92 ALA A CA 1
ATOM 737 C C . ALA A 1 92 ? 22.435 -1.121 -1.162 1.00 40.84 92 ALA A C 1
ATOM 739 O O . ALA A 1 92 ? 22.280 -0.130 -1.872 1.00 40.84 92 ALA A O 1
ATOM 740 N N . HIS A 1 93 ? 22.496 -2.356 -1.673 1.00 41.53 93 HIS A N 1
ATOM 741 C CA . HIS A 1 93 ? 22.627 -2.647 -3.108 1.00 41.53 93 HIS A CA 1
ATOM 742 C C . HIS A 1 93 ? 21.327 -2.472 -3.939 1.00 41.53 93 HIS A C 1
ATOM 744 O O . HIS A 1 93 ? 21.281 -2.818 -5.115 1.00 41.53 93 HIS A O 1
ATOM 750 N N . GLU A 1 94 ? 20.258 -1.897 -3.374 1.00 39.34 94 GLU A N 1
ATOM 751 C CA . GLU A 1 94 ? 18.992 -1.649 -4.099 1.00 39.34 94 GLU A CA 1
ATOM 752 C C . GLU A 1 94 ? 18.386 -0.252 -3.888 1.00 39.34 94 GLU A C 1
ATOM 754 O O . GLU A 1 94 ? 17.282 0.046 -4.367 1.00 39.34 94 GLU A O 1
ATOM 759 N N . ARG A 1 95 ? 19.079 0.647 -3.180 1.00 34.97 95 ARG A N 1
ATOM 760 C CA . ARG A 1 95 ? 18.516 1.959 -2.846 1.00 34.97 95 ARG A CA 1
ATOM 761 C C . ARG A 1 95 ? 18.730 2.981 -3.961 1.00 34.97 95 ARG A C 1
ATOM 763 O O . ARG A 1 95 ? 19.675 3.760 -3.929 1.00 34.97 95 ARG A O 1
ATOM 770 N N . ARG A 1 96 ? 17.756 3.102 -4.869 1.00 32.56 96 ARG A N 1
ATOM 771 C CA . ARG A 1 96 ? 17.496 4.391 -5.538 1.00 32.56 96 ARG A CA 1
ATOM 772 C C . ARG A 1 96 ? 16.560 5.221 -4.652 1.00 32.56 96 ARG A C 1
ATOM 774 O O . ARG A 1 96 ? 15.355 4.984 -4.624 1.00 32.56 96 ARG A O 1
ATOM 781 N N . SER A 1 97 ? 17.159 6.169 -3.927 1.00 33.03 97 SER A N 1
ATOM 782 C CA . SER A 1 97 ? 16.556 7.216 -3.079 1.00 33.03 97 SER A CA 1
ATOM 783 C C . SER A 1 97 ? 15.078 7.528 -3.376 1.00 33.03 97 SER A C 1
ATOM 785 O O . SER A 1 97 ? 14.721 7.864 -4.505 1.00 33.03 97 SER A O 1
ATOM 787 N N . GLY A 1 98 ? 14.215 7.401 -2.366 1.00 37.31 98 GLY A N 1
ATOM 788 C CA . GLY A 1 98 ? 12.792 7.750 -2.408 1.00 37.31 98 GLY A CA 1
ATOM 789 C C . GLY A 1 98 ? 11.953 6.751 -1.616 1.00 37.31 98 GLY A C 1
ATOM 790 O O . GLY A 1 98 ? 12.110 5.549 -1.798 1.00 37.31 98 GLY A O 1
ATOM 791 N N . ARG A 1 99 ? 11.067 7.236 -0.737 1.00 44.00 99 ARG A N 1
ATOM 792 C CA . ARG A 1 99 ? 10.080 6.416 -0.009 1.00 44.00 99 ARG A CA 1
ATOM 793 C C . ARG A 1 99 ? 9.159 5.727 -1.022 1.00 44.00 99 ARG A C 1
ATOM 795 O O . ARG A 1 99 ? 8.191 6.332 -1.474 1.00 44.00 99 ARG A O 1
ATOM 802 N N . ARG A 1 100 ? 9.492 4.506 -1.436 1.00 51.91 100 ARG A N 1
ATOM 803 C CA . ARG A 1 100 ? 8.755 3.756 -2.457 1.00 51.91 100 ARG A CA 1
ATOM 804 C C . ARG A 1 100 ? 8.241 2.460 -1.852 1.00 51.91 100 ARG A C 1
ATOM 806 O O . ARG A 1 100 ? 8.976 1.765 -1.155 1.00 51.91 100 ARG A O 1
ATOM 813 N N . SER A 1 101 ? 6.980 2.156 -2.124 1.00 55.78 101 SER A N 1
ATOM 814 C CA . SER A 1 101 ? 6.451 0.807 -1.947 1.00 55.78 101 SER A CA 1
ATOM 815 C C . SER A 1 101 ? 6.585 0.067 -3.279 1.00 55.78 101 SER A C 1
ATOM 817 O O . SER A 1 101 ? 6.237 0.621 -4.324 1.00 55.78 101 SER A O 1
ATOM 819 N N . ARG A 1 102 ? 7.176 -1.134 -3.265 1.00 57.19 102 ARG A N 1
ATOM 820 C CA . ARG A 1 102 ? 7.329 -1.989 -4.454 1.00 57.19 102 ARG A CA 1
ATOM 821 C C . ARG A 1 102 ? 6.518 -3.259 -4.275 1.00 57.19 102 ARG A C 1
ATOM 823 O O . ARG A 1 102 ? 6.782 -3.989 -3.332 1.00 57.19 102 ARG A O 1
ATOM 830 N N . ALA A 1 103 ? 5.607 -3.574 -5.178 1.00 61.47 103 ALA A N 1
ATOM 831 C CA . ALA A 1 103 ? 4.900 -4.846 -5.162 1.00 61.47 103 ALA A CA 1
ATOM 832 C C . ALA A 1 103 ? 5.418 -5.778 -6.256 1.00 61.47 103 ALA A C 1
ATOM 834 O O . ALA A 1 103 ? 5.648 -5.356 -7.390 1.00 61.47 103 ALA A O 1
ATOM 835 N N . PHE A 1 104 ? 5.593 -7.049 -5.916 1.00 49.38 104 PHE A N 1
ATOM 836 C CA . PHE A 1 104 ? 5.965 -8.098 -6.862 1.00 49.38 104 PHE A CA 1
ATOM 837 C C . PHE A 1 104 ? 4.714 -8.912 -7.226 1.00 49.38 104 PHE A C 1
ATOM 839 O O . PHE A 1 104 ? 4.007 -9.339 -6.311 1.00 49.38 104 PHE A O 1
ATOM 846 N N . PRO A 1 105 ? 4.404 -9.128 -8.515 1.00 41.31 105 PRO A N 1
ATOM 847 C CA . PRO A 1 105 ? 3.451 -10.157 -8.917 1.00 41.31 105 PRO A CA 1
ATOM 848 C C . PRO A 1 105 ? 4.095 -11.556 -8.896 1.00 41.31 105 PRO A C 1
ATOM 850 O O . PRO A 1 105 ? 5.299 -11.686 -8.646 1.00 41.31 105 PRO A O 1
ATOM 853 N N . ALA A 1 106 ? 3.250 -12.577 -9.075 1.00 49.56 106 ALA A N 1
ATOM 854 C CA . ALA A 1 106 ? 3.591 -14.004 -9.066 1.00 49.56 106 ALA A CA 1
ATOM 855 C C . ALA A 1 106 ? 4.807 -14.346 -9.944 1.00 49.56 106 ALA A C 1
ATOM 857 O O . ALA A 1 106 ? 4.884 -13.817 -11.074 1.00 49.56 106 ALA A O 1
#

Radius of gyration: 13.92 Å; chains: 1; bounding box: 34×32×37 Å

Secondary structure (DSSP, 8-state):
-EEEEETTT--EEEE--S--SHHHHHHHHHHHHHHHTS--SSEEEES--TTTEEEE---SS---EEE-HHHHHHHHHHT-EEEEPPPSGGGGGG--SS--EEEE--

pLDDT: mean 70.08, std 19.18, range [32.56, 92.56]

Foldseek 3Di:
DAWEAEPPVRDIDDDDDPDPALVCVLVSVVVVCVVVVHDAQAEKEWEDPPRQFPDQDPDPPDRPTHGDPVSVVSCVVRVHHYDYDDDDPVRPPDDPDDGYIYGYHD